Protein AF-A0A8T6PFC7-F1 (afdb_monomer_lite)

Structure (mmCIF, N/CA/C/O backbone):
data_AF-A0A8T6PFC7-F1
#
_entry.id   AF-A0A8T6PFC7-F1
#
loop_
_atom_site.group_PDB
_atom_site.id
_atom_site.type_symbol
_atom_site.label_atom_id
_atom_site.label_alt_id
_atom_site.label_comp_id
_atom_site.label_asym_id
_atom_site.label_entity_id
_atom_site.label_seq_id
_atom_site.pdbx_PDB_ins_code
_atom_site.Cartn_x
_atom_site.Cartn_y
_atom_site.Cartn_z
_atom_site.occupancy
_atom_site.B_iso_or_equiv
_atom_site.auth_seq_id
_atom_site.auth_comp_id
_atom_site.auth_asym_id
_atom_site.auth_atom_id
_atom_site.pdbx_PDB_model_num
ATOM 1 N N . MET A 1 1 ? -12.632 -2.678 20.455 1.00 68.38 1 MET A N 1
ATOM 2 C CA . MET A 1 1 ? -12.367 -3.583 19.333 1.00 68.38 1 MET A CA 1
ATOM 3 C C . MET A 1 1 ? -13.685 -4.188 18.900 1.00 68.38 1 MET A C 1
ATOM 5 O O . MET A 1 1 ? -14.190 -5.103 19.544 1.00 68.38 1 MET A O 1
ATOM 9 N N . THR A 1 2 ? -14.290 -3.570 17.892 1.00 84.56 2 THR A N 1
ATOM 10 C CA . THR A 1 2 ? -15.477 -4.031 17.179 1.00 84.56 2 THR A CA 1
ATOM 11 C C . THR A 1 2 ? -15.118 -5.161 16.224 1.00 84.56 2 THR A C 1
ATOM 13 O O . THR A 1 2 ? -13.980 -5.287 15.770 1.00 84.56 2 THR A O 1
ATOM 16 N N . GLU A 1 3 ? -16.113 -5.975 15.878 1.00 87.12 3 GLU A N 1
ATOM 17 C CA . GLU A 1 3 ? -15.924 -7.072 14.927 1.00 87.12 3 GLU A CA 1
ATOM 18 C C . GLU A 1 3 ? -15.523 -6.554 13.531 1.00 87.12 3 GLU A C 1
ATOM 20 O O . GLU A 1 3 ? -14.704 -7.167 12.844 1.00 87.12 3 GLU A O 1
ATOM 25 N N . THR A 1 4 ? -16.041 -5.383 13.144 1.00 88.06 4 THR A N 1
ATOM 26 C CA . THR A 1 4 ? -15.661 -4.657 11.924 1.00 88.06 4 THR A CA 1
ATOM 27 C C . THR A 1 4 ? -14.180 -4.311 11.930 1.00 88.06 4 THR A C 1
ATOM 29 O O . THR A 1 4 ? -13.487 -4.632 10.965 1.00 88.06 4 THR A O 1
ATOM 32 N N . PHE A 1 5 ? -13.675 -3.727 13.025 1.00 87.88 5 PHE A N 1
ATOM 33 C CA . PHE A 1 5 ? -12.263 -3.376 13.177 1.00 87.88 5 PHE A CA 1
ATOM 34 C C . PHE A 1 5 ? -11.347 -4.599 13.044 1.00 87.88 5 PHE A C 1
ATOM 36 O O . PHE A 1 5 ? -10.387 -4.571 12.271 1.00 87.88 5 PHE A O 1
ATOM 43 N N . ASP A 1 6 ? -11.668 -5.696 13.735 1.00 88.25 6 ASP A N 1
ATOM 44 C CA . ASP A 1 6 ? -10.891 -6.936 13.647 1.00 88.25 6 ASP A CA 1
ATOM 45 C C . ASP A 1 6 ? -10.863 -7.495 12.214 1.00 88.25 6 ASP A C 1
ATOM 47 O O . ASP A 1 6 ? -9.805 -7.906 11.726 1.00 88.25 6 ASP A O 1
ATOM 51 N N . LYS A 1 7 ? -11.994 -7.454 11.496 1.00 87.00 7 LYS A N 1
ATOM 52 C CA . LYS A 1 7 ? -12.077 -7.898 10.095 1.00 87.00 7 LYS A CA 1
ATOM 53 C C . LYS A 1 7 ? -11.240 -7.025 9.162 1.00 87.00 7 LYS A C 1
ATOM 55 O O . LYS A 1 7 ? -10.424 -7.567 8.411 1.00 87.00 7 LYS A O 1
ATOM 60 N N . VAL A 1 8 ? -11.387 -5.698 9.217 1.00 87.19 8 VAL A N 1
ATOM 61 C CA . VAL A 1 8 ? -10.632 -4.796 8.327 1.00 87.19 8 VAL A CA 1
ATOM 62 C C . VAL A 1 8 ? -9.133 -4.834 8.623 1.00 87.19 8 VAL A C 1
ATOM 64 O O . VAL A 1 8 ? -8.329 -4.852 7.694 1.00 87.19 8 VAL A O 1
ATOM 67 N N . MET A 1 9 ? -8.730 -4.945 9.892 1.00 85.06 9 MET A N 1
ATOM 68 C CA . MET A 1 9 ? -7.320 -5.060 10.278 1.00 85.06 9 MET A CA 1
ATOM 69 C C . MET A 1 9 ? -6.710 -6.401 9.883 1.00 85.06 9 MET A C 1
ATOM 71 O O . MET A 1 9 ? -5.534 -6.458 9.512 1.00 85.06 9 MET A O 1
ATOM 75 N N . LYS A 1 10 ? -7.486 -7.486 9.938 1.00 86.75 10 LYS A N 1
ATOM 76 C CA . LYS A 1 10 ? -7.048 -8.794 9.449 1.00 86.75 10 LYS A CA 1
ATOM 77 C C . LYS A 1 10 ? -6.811 -8.759 7.938 1.00 86.75 10 LYS A C 1
ATOM 79 O O . LYS A 1 10 ? -5.742 -9.169 7.493 1.00 86.75 10 LYS A O 1
ATOM 84 N N . ILE A 1 11 ? -7.731 -8.170 7.174 1.00 83.56 11 ILE A N 1
ATOM 85 C CA . ILE A 1 11 ? -7.580 -8.001 5.722 1.00 83.56 11 ILE A CA 1
ATOM 86 C C . ILE A 1 11 ? -6.382 -7.103 5.399 1.00 83.56 11 ILE A C 1
ATOM 88 O O . ILE A 1 11 ? -5.556 -7.472 4.571 1.00 83.56 11 ILE A O 1
ATOM 92 N N . LEU A 1 12 ? -6.212 -5.984 6.106 1.00 82.00 12 LEU A N 1
ATOM 93 C CA . LEU A 1 12 ? -5.053 -5.100 5.949 1.00 82.00 12 LEU A CA 1
ATOM 94 C C . LEU A 1 12 ? -3.721 -5.814 6.274 1.00 82.00 12 LEU A C 1
ATOM 96 O O . LEU A 1 12 ? -2.669 -5.539 5.683 1.00 82.00 12 LEU A O 1
ATOM 100 N N . LYS A 1 13 ? -3.729 -6.762 7.220 1.00 78.88 13 LYS A N 1
ATOM 101 C CA . LYS A 1 13 ? -2.563 -7.605 7.516 1.00 78.88 13 LYS A CA 1
ATOM 102 C C . LYS A 1 13 ? -2.291 -8.618 6.406 1.00 78.88 13 LYS A C 1
ATOM 104 O O . LYS A 1 13 ? -1.130 -8.718 6.016 1.00 78.88 13 LYS A O 1
ATOM 109 N N . GLU A 1 14 ? -3.318 -9.304 5.905 1.00 76.44 14 GLU A N 1
ATOM 110 C CA . GLU A 1 14 ? -3.203 -10.376 4.903 1.00 76.44 14 GLU A CA 1
ATOM 111 C C . GLU A 1 14 ? -2.952 -9.856 3.483 1.00 76.44 14 GLU A C 1
ATOM 113 O O . GLU A 1 14 ? -2.013 -10.298 2.828 1.00 76.44 14 GLU A O 1
ATOM 118 N N . LYS A 1 15 ? -3.760 -8.905 3.008 1.00 71.50 15 LYS A N 1
ATOM 119 C CA . LYS A 1 15 ? -3.705 -8.395 1.631 1.00 71.50 15 LYS A CA 1
ATOM 120 C C . LYS A 1 15 ? -2.766 -7.204 1.450 1.00 71.50 15 LYS A C 1
ATOM 122 O O . LYS A 1 15 ? -2.556 -6.788 0.320 1.00 71.50 15 LYS A O 1
ATOM 127 N N . LYS A 1 16 ? -2.242 -6.631 2.543 1.00 67.94 16 LYS A N 1
ATOM 128 C CA . LYS A 1 16 ? -1.535 -5.329 2.603 1.00 67.94 16 LYS A CA 1
ATOM 129 C C . LYS A 1 16 ? -2.336 -4.116 2.105 1.00 67.94 16 LYS A C 1
ATOM 131 O O . LYS A 1 16 ? -2.000 -3.001 2.483 1.00 67.94 16 LYS A O 1
ATOM 136 N N . GLU A 1 17 ? -3.414 -4.329 1.368 1.00 70.69 17 GLU A N 1
ATOM 137 C CA . GLU A 1 17 ? -4.292 -3.309 0.826 1.00 70.69 17 GLU A CA 1
ATOM 138 C C . GLU A 1 17 ? -5.748 -3.687 1.108 1.00 70.69 17 GLU A C 1
ATOM 140 O O . GLU A 1 17 ? -6.128 -4.860 1.085 1.00 70.69 17 GLU A O 1
ATOM 145 N N . ILE A 1 18 ? -6.560 -2.683 1.414 1.00 78.56 18 ILE A N 1
ATOM 146 C CA . ILE A 1 18 ? -8.004 -2.819 1.562 1.00 78.56 18 ILE A CA 1
ATOM 147 C C . ILE A 1 18 ? -8.653 -1.615 0.890 1.00 78.56 18 ILE A C 1
ATOM 149 O O . ILE A 1 18 ? -8.252 -0.465 1.106 1.00 78.56 18 ILE A O 1
ATOM 153 N N . SER A 1 19 ? -9.630 -1.898 0.038 1.00 79.25 19 SER A N 1
ATOM 154 C CA . SER A 1 19 ? -10.379 -0.876 -0.687 1.00 79.25 19 SER A CA 1
ATOM 155 C C . SER A 1 19 ? -11.468 -0.265 0.194 1.00 79.25 19 SER A C 1
ATOM 157 O O . SER A 1 19 ? -12.011 -0.924 1.083 1.00 79.25 19 SER A O 1
ATOM 159 N N . ASP A 1 20 ? -11.835 0.989 -0.072 1.00 77.69 20 ASP A N 1
ATOM 160 C CA . ASP A 1 20 ? -12.936 1.650 0.640 1.00 77.69 20 ASP A CA 1
ATOM 161 C C . ASP A 1 20 ? -14.279 0.926 0.433 1.00 77.69 20 ASP A C 1
ATOM 163 O O . ASP A 1 20 ? -15.129 0.939 1.321 1.00 77.69 20 ASP A O 1
ATOM 167 N N . GLU A 1 21 ? -14.453 0.224 -0.693 1.00 78.62 21 GLU A N 1
ATOM 168 C CA . GLU A 1 21 ? -15.612 -0.642 -0.940 1.00 78.62 21 GLU A CA 1
ATOM 169 C C . GLU A 1 21 ? -15.641 -1.876 -0.027 1.00 78.62 21 GLU A C 1
ATOM 171 O O . GLU A 1 21 ? -16.702 -2.2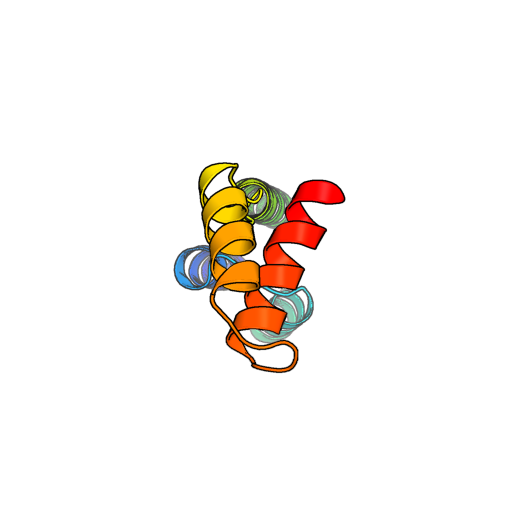21 0.495 1.00 78.62 21 GLU A O 1
ATOM 176 N N . GLU A 1 22 ? -14.497 -2.536 0.200 1.00 82.19 22 GLU A N 1
ATOM 177 C CA . GLU A 1 22 ? -14.406 -3.650 1.154 1.00 82.19 22 GLU A CA 1
ATOM 178 C C . GLU A 1 22 ? -14.661 -3.169 2.581 1.00 82.19 22 GLU A C 1
ATOM 180 O O . GLU A 1 22 ? -15.442 -3.796 3.294 1.00 82.19 22 GLU A O 1
ATOM 185 N N . VAL A 1 23 ? -14.068 -2.038 2.983 1.00 82.75 23 VAL A N 1
ATOM 186 C CA . VAL A 1 23 ? -14.325 -1.436 4.300 1.00 82.75 23 VAL A CA 1
ATOM 187 C C . VAL A 1 23 ? -15.814 -1.172 4.465 1.00 82.75 23 VAL A C 1
ATOM 189 O O . VAL A 1 23 ? -16.399 -1.611 5.448 1.00 82.75 23 VAL A O 1
ATOM 192 N N . LYS A 1 24 ? -16.451 -0.530 3.479 1.00 83.31 24 LYS A N 1
ATOM 193 C CA . LYS A 1 24 ? -17.878 -0.215 3.533 1.00 83.31 24 LYS A CA 1
ATOM 194 C C . LYS A 1 24 ? -18.744 -1.470 3.652 1.00 83.31 24 LYS A C 1
ATOM 196 O O . LYS A 1 24 ? -19.615 -1.498 4.514 1.00 83.31 24 LYS A O 1
ATOM 201 N N . LYS A 1 25 ? -18.465 -2.522 2.874 1.00 85.31 25 LYS A N 1
ATOM 202 C CA . LYS A 1 25 ? -19.165 -3.814 2.997 1.00 85.31 25 LYS A CA 1
ATOM 203 C C . LYS A 1 25 ? -19.052 -4.407 4.397 1.00 85.31 25 LYS A C 1
ATOM 205 O O . LYS A 1 25 ? -20.047 -4.856 4.953 1.00 85.31 25 LYS A O 1
ATOM 210 N N . ILE A 1 26 ? -17.850 -4.397 4.968 1.00 85.19 26 ILE A N 1
ATOM 211 C CA . ILE A 1 26 ? -17.606 -4.964 6.298 1.00 85.19 26 ILE A CA 1
ATOM 212 C C . ILE A 1 26 ? -18.312 -4.124 7.364 1.00 85.19 26 ILE A C 1
ATOM 214 O O . ILE A 1 26 ? -18.902 -4.689 8.278 1.00 85.19 26 ILE A O 1
ATOM 218 N N . THR A 1 27 ? -18.317 -2.798 7.228 1.00 85.69 27 THR A N 1
ATOM 219 C CA . THR A 1 27 ? -19.058 -1.897 8.118 1.00 85.69 27 THR A CA 1
ATOM 220 C C . THR A 1 27 ? -20.573 -2.101 8.007 1.00 85.69 27 THR A C 1
ATOM 222 O O . THR A 1 27 ? -21.264 -2.091 9.021 1.00 85.69 27 THR A O 1
ATOM 225 N N . GLU A 1 28 ? -21.100 -2.346 6.804 1.00 85.12 28 GLU A N 1
ATOM 226 C CA . GLU A 1 28 ? -22.520 -2.665 6.590 1.00 85.12 28 GLU A CA 1
ATOM 227 C C . GLU A 1 28 ? -22.911 -4.047 7.155 1.00 85.12 28 GLU A C 1
ATOM 22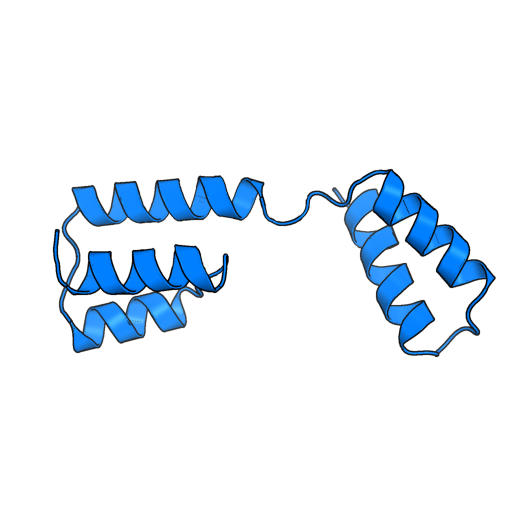9 O O . GLU A 1 28 ? -24.020 -4.199 7.663 1.00 85.12 28 GLU A O 1
ATOM 234 N N . GLU A 1 29 ? -22.017 -5.044 7.114 1.00 84.19 29 GLU A N 1
ATOM 235 C CA . GLU A 1 29 ? -22.272 -6.393 7.653 1.00 84.19 29 GLU A CA 1
ATOM 236 C C . GLU A 1 29 ? -22.049 -6.516 9.169 1.00 84.19 29 GLU A C 1
ATOM 238 O O . GLU A 1 29 ? -22.794 -7.224 9.847 1.00 84.19 29 GLU A O 1
ATOM 243 N N . SER A 1 30 ? -21.012 -5.873 9.708 1.00 82.38 30 SER A N 1
ATOM 244 C CA . SER A 1 30 ? -20.554 -6.052 11.095 1.00 82.38 30 SER A CA 1
ATOM 245 C C . SER A 1 30 ? -20.815 -4.857 12.011 1.00 82.38 30 SER A C 1
ATOM 247 O O . SER A 1 30 ? -20.632 -4.978 13.223 1.00 82.38 30 SER A O 1
ATOM 249 N N . GLY A 1 31 ? -21.294 -3.741 11.461 1.00 82.06 31 GLY A N 1
ATOM 250 C CA . GLY A 1 31 ? -21.630 -2.527 12.199 1.00 82.06 31 GLY A CA 1
ATOM 251 C C . GLY A 1 31 ? -20.557 -1.440 12.119 1.00 82.06 31 GLY A C 1
ATOM 252 O O . GLY A 1 31 ? -19.435 -1.657 11.655 1.00 82.06 31 GLY A O 1
ATOM 253 N N . GLU A 1 32 ? -20.913 -0.241 12.577 1.00 83.25 32 GLU A N 1
ATOM 254 C CA . GLU A 1 32 ? -20.014 0.913 12.560 1.00 83.25 32 GLU A CA 1
ATOM 255 C C . GLU A 1 32 ? -18.834 0.745 13.526 1.00 83.25 32 GLU A C 1
ATOM 257 O O . GLU A 1 32 ? -18.967 0.229 14.638 1.00 83.25 32 GLU A O 1
ATOM 262 N N . MET A 1 33 ? -17.664 1.203 13.082 1.00 83.44 33 MET A N 1
ATOM 263 C CA . MET A 1 33 ? -16.455 1.262 13.898 1.00 83.44 33 MET A CA 1
ATOM 264 C C . MET A 1 33 ? -16.520 2.486 14.811 1.00 83.44 33 MET A C 1
ATOM 266 O O . MET A 1 33 ? -17.100 3.515 14.451 1.00 83.44 33 MET A O 1
ATOM 270 N N . THR A 1 34 ? -15.886 2.422 15.979 1.00 85.81 34 THR A N 1
ATOM 271 C CA . THR A 1 34 ? -15.757 3.618 16.817 1.00 85.81 34 THR A CA 1
ATOM 272 C C . THR A 1 34 ? -14.792 4.623 16.187 1.00 85.81 34 THR A C 1
ATOM 274 O O . THR A 1 34 ? -13.991 4.304 15.306 1.00 85.81 34 THR A O 1
ATOM 277 N N . GLN A 1 35 ? -14.847 5.871 16.649 1.00 82.88 35 GLN A N 1
ATOM 278 C CA . GLN A 1 35 ? -13.976 6.928 16.137 1.00 82.88 35 GLN A CA 1
ATOM 279 C C . GLN A 1 35 ? -12.486 6.602 16.351 1.00 82.88 35 GLN A C 1
ATOM 281 O O . GLN A 1 35 ? -11.667 6.837 15.465 1.00 82.88 35 GLN A O 1
ATOM 286 N N . GLU A 1 36 ? -12.148 6.005 17.496 1.00 84.25 36 GLU A N 1
ATOM 287 C CA . GLU A 1 36 ? -10.794 5.533 17.814 1.00 84.25 36 GLU A CA 1
ATOM 288 C C . GLU A 1 36 ? -10.343 4.424 16.852 1.00 84.25 36 GLU A C 1
ATOM 290 O O . GLU A 1 36 ? -9.232 4.467 16.328 1.00 84.25 36 GLU A O 1
ATOM 295 N N . GLU A 1 37 ? -11.231 3.480 16.539 1.00 84.81 37 GLU A N 1
ATOM 296 C CA . GLU A 1 37 ? -10.972 2.378 15.607 1.00 84.81 37 GLU A CA 1
ATOM 297 C C . GLU A 1 37 ? -10.807 2.863 14.163 1.00 84.81 37 GLU A C 1
ATOM 299 O O . GLU A 1 37 ? -9.951 2.359 13.437 1.00 84.81 37 GLU A O 1
ATOM 304 N N . HIS A 1 38 ? -11.574 3.875 13.750 1.00 82.94 38 HIS A N 1
ATOM 305 C CA . HIS A 1 38 ? -11.399 4.536 12.457 1.00 82.94 38 HIS A CA 1
ATOM 306 C C . HIS A 1 38 ? -10.016 5.183 12.331 1.00 82.94 38 HIS A C 1
ATOM 308 O O . HIS A 1 38 ? -9.368 5.052 11.291 1.00 82.94 38 HIS A O 1
ATOM 314 N N . ILE A 1 39 ? -9.552 5.862 13.385 1.00 82.12 39 ILE A N 1
ATOM 315 C CA . ILE A 1 39 ? -8.225 6.488 13.414 1.00 82.12 39 ILE A CA 1
ATOM 316 C C . ILE A 1 39 ? -7.137 5.415 13.366 1.00 82.12 39 ILE A C 1
ATOM 318 O O . ILE A 1 39 ? -6.205 5.528 12.570 1.00 82.12 39 ILE A O 1
ATOM 322 N N . GLU A 1 40 ? -7.259 4.359 14.170 1.00 85.12 40 GLU A N 1
ATOM 323 C CA . GLU A 1 40 ? -6.266 3.285 14.228 1.00 85.12 40 GLU A CA 1
ATOM 324 C C . GLU A 1 40 ? -6.187 2.512 12.902 1.00 85.12 40 GLU A C 1
ATOM 326 O O . GLU A 1 40 ? -5.093 2.267 12.390 1.00 85.12 40 GLU A O 1
ATOM 331 N N . PHE A 1 41 ? -7.333 2.225 12.281 1.00 83.00 41 PHE A N 1
ATOM 332 C CA . PHE A 1 41 ? -7.403 1.625 10.953 1.00 83.00 41 PHE A CA 1
ATOM 333 C C . PHE A 1 41 ? -6.805 2.538 9.879 1.00 83.00 41 PHE A C 1
ATOM 335 O O . PHE A 1 41 ? -6.013 2.082 9.056 1.00 83.00 41 PHE A O 1
ATOM 342 N N . SER A 1 42 ? -7.123 3.836 9.902 1.00 79.81 42 SER A N 1
ATOM 343 C CA . SER A 1 42 ? -6.574 4.796 8.943 1.00 79.81 42 SER A CA 1
ATOM 344 C C . SER A 1 42 ? -5.060 4.957 9.105 1.00 79.81 42 SER A C 1
ATOM 346 O O . SER A 1 42 ? -4.353 5.022 8.104 1.00 79.81 42 SER A O 1
ATOM 348 N N . LEU A 1 43 ? -4.541 4.960 10.337 1.00 80.69 43 LEU A N 1
ATOM 349 C CA . LEU A 1 43 ? -3.103 4.969 10.625 1.00 80.69 43 LEU A CA 1
ATOM 350 C C . LEU A 1 43 ? -2.420 3.681 10.168 1.00 80.69 43 LEU A C 1
ATOM 352 O O . LEU A 1 43 ? -1.331 3.733 9.598 1.00 80.69 43 LEU A O 1
ATOM 356 N N . ALA A 1 44 ? -3.045 2.528 10.403 1.00 79.75 44 ALA A N 1
ATOM 357 C CA . ALA A 1 44 ? -2.536 1.246 9.938 1.00 79.75 44 ALA A CA 1
ATOM 358 C C . ALA A 1 44 ? -2.508 1.194 8.404 1.00 79.75 44 ALA A C 1
ATOM 360 O O . ALA A 1 44 ? -1.505 0.767 7.830 1.00 79.75 44 ALA A O 1
ATOM 361 N N . ARG A 1 45 ? -3.564 1.691 7.745 1.00 76.94 45 ARG A N 1
ATOM 362 C CA . ARG A 1 45 ? -3.657 1.823 6.286 1.00 76.94 45 ARG A CA 1
ATOM 363 C C . ARG A 1 45 ? -2.619 2.798 5.747 1.00 76.94 45 ARG A C 1
ATOM 365 O O . ARG A 1 45 ? -1.996 2.483 4.748 1.00 76.94 45 ARG A O 1
ATOM 372 N N . MET A 1 46 ? -2.359 3.917 6.424 1.00 69.75 46 MET A N 1
ATOM 373 C CA . MET A 1 46 ? -1.297 4.859 6.046 1.00 69.75 46 MET A CA 1
ATOM 374 C C . MET A 1 46 ? 0.101 4.268 6.229 1.00 69.75 46 MET A C 1
ATOM 376 O O . MET A 1 46 ? 0.933 4.416 5.349 1.00 69.75 46 MET A O 1
ATOM 380 N N . LYS A 1 47 ? 0.375 3.564 7.334 1.00 67.50 47 LYS A N 1
ATOM 381 C CA . LYS A 1 47 ? 1.669 2.890 7.544 1.00 67.50 47 LYS A CA 1
ATOM 382 C C . LYS A 1 47 ? 1.923 1.791 6.518 1.00 67.50 47 LYS A C 1
ATOM 384 O O . LYS A 1 47 ? 3.055 1.620 6.095 1.00 67.50 47 LYS A O 1
ATOM 389 N N . LYS A 1 48 ? 0.881 1.050 6.139 1.00 64.62 48 LYS A N 1
ATOM 390 C CA . LYS A 1 48 ? 0.937 0.028 5.084 1.00 64.62 48 LYS A CA 1
ATOM 391 C C . LYS A 1 48 ? 0.929 0.630 3.677 1.00 64.62 48 LYS A C 1
ATOM 393 O O . LYS A 1 48 ? 1.500 0.037 2.784 1.00 64.62 48 LYS A O 1
ATOM 398 N N . GLY A 1 49 ? 0.317 1.796 3.491 1.00 53.53 49 GLY A N 1
ATOM 399 C CA . GLY A 1 49 ? 0.308 2.552 2.239 1.00 53.53 49 GLY A CA 1
ATOM 400 C C . GLY A 1 49 ? 1.585 3.365 2.013 1.00 53.53 49 GLY A C 1
ATOM 401 O O . GLY A 1 49 ? 1.945 3.615 0.881 1.00 53.53 49 GLY A O 1
ATOM 402 N N . ALA A 1 50 ? 2.328 3.711 3.063 1.00 50.56 50 ALA A N 1
ATOM 403 C CA . ALA A 1 50 ? 3.727 4.128 2.948 1.00 50.56 50 ALA A CA 1
ATOM 404 C C . ALA A 1 50 ? 4.654 2.939 2.608 1.00 50.56 50 ALA A C 1
ATOM 406 O O . ALA A 1 50 ? 5.779 3.137 2.175 1.00 50.56 50 ALA A O 1
ATOM 407 N N . ASP A 1 51 ? 4.160 1.708 2.789 1.00 46.69 51 ASP A N 1
ATOM 408 C CA . ASP A 1 51 ? 4.718 0.456 2.252 1.00 46.69 51 ASP A CA 1
ATOM 409 C C . ASP A 1 51 ? 4.113 0.132 0.864 1.00 46.69 51 ASP A C 1
ATOM 411 O O . ASP A 1 51 ? 4.382 -0.945 0.327 1.00 46.69 51 ASP A O 1
ATOM 415 N N . ALA A 1 52 ? 3.267 1.009 0.287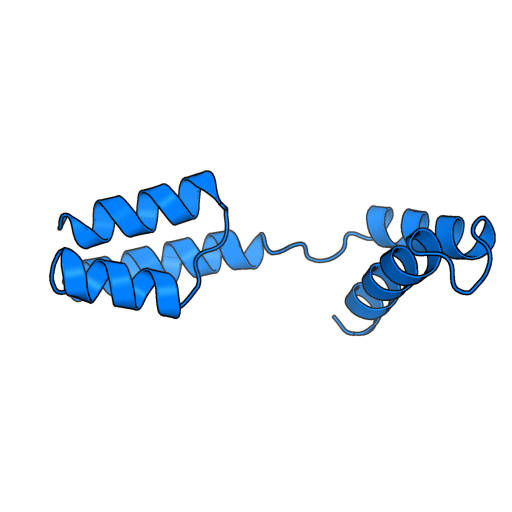 1.00 47.38 52 ALA A N 1
ATOM 416 C CA . ALA A 1 52 ? 2.843 0.894 -1.107 1.00 47.38 52 ALA A CA 1
ATOM 417 C C . ALA A 1 52 ? 4.042 1.281 -1.966 1.00 47.38 52 ALA A C 1
ATOM 419 O O . ALA A 1 52 ? 4.216 2.451 -2.283 1.00 47.38 52 ALA A O 1
ATOM 420 N N . GLU A 1 53 ? 4.887 0.274 -2.206 1.00 54.84 53 GLU A N 1
ATOM 421 C CA . GLU A 1 53 ? 6.029 0.228 -3.121 1.00 54.84 53 GLU A CA 1
ATOM 422 C C . GLU A 1 53 ? 6.390 1.592 -3.704 1.00 54.84 53 GLU A C 1
ATOM 424 O O . GLU A 1 53 ? 6.086 1.903 -4.856 1.00 54.84 53 GLU A O 1
ATOM 429 N N . GLU A 1 54 ? 7.074 2.408 -2.900 1.00 62.00 54 GLU A N 1
ATOM 430 C CA . GLU A 1 54 ? 7.966 3.406 -3.465 1.00 62.00 54 GLU A CA 1
ATOM 431 C C . GLU A 1 54 ? 8.914 2.594 -4.348 1.00 62.00 54 GLU A C 1
ATOM 433 O O . GLU A 1 54 ? 9.652 1.743 -3.836 1.00 62.00 54 GLU A O 1
ATOM 438 N N . VAL A 1 55 ? 8.776 2.729 -5.673 1.00 72.06 55 VAL A N 1
ATOM 439 C CA . VAL A 1 55 ? 9.568 1.935 -6.611 1.00 72.06 55 VAL A CA 1
ATOM 440 C C . VAL A 1 55 ? 11.018 2.159 -6.224 1.00 72.06 55 VAL A C 1
ATOM 442 O O . VAL A 1 55 ? 11.518 3.280 -6.201 1.00 72.06 55 VAL A O 1
ATOM 445 N N . THR A 1 56 ? 11.692 1.095 -5.819 1.00 80.50 56 THR A N 1
ATOM 446 C CA . THR A 1 56 ? 13.080 1.228 -5.396 1.00 80.50 56 THR A CA 1
ATOM 447 C C . THR A 1 56 ? 13.950 1.454 -6.627 1.00 80.50 56 THR A C 1
ATOM 449 O O . THR A 1 56 ? 13.642 0.981 -7.722 1.00 80.50 56 THR A O 1
ATOM 452 N N . MET A 1 57 ? 15.083 2.138 -6.457 1.00 78.12 57 MET A N 1
ATOM 453 C CA . MET A 1 57 ? 16.051 2.320 -7.547 1.00 78.12 57 MET A CA 1
ATOM 454 C C . MET A 1 57 ? 16.475 0.973 -8.168 1.00 78.12 57 MET A C 1
ATOM 456 O O . MET A 1 57 ? 16.709 0.892 -9.370 1.00 78.12 57 MET A O 1
ATOM 460 N N . GLU A 1 58 ? 16.541 -0.102 -7.375 1.00 83.88 58 GLU A N 1
ATOM 461 C CA . GLU A 1 58 ? 16.821 -1.456 -7.872 1.00 83.88 58 GLU A CA 1
ATOM 462 C C . GLU A 1 58 ? 15.710 -1.972 -8.801 1.00 83.88 58 GLU A C 1
ATOM 464 O O . GLU A 1 58 ? 16.008 -2.422 -9.908 1.00 83.88 58 GLU A O 1
ATOM 469 N N . GLN A 1 59 ? 14.437 -1.827 -8.413 1.00 80.06 59 GLN A N 1
ATOM 470 C CA . GLN A 1 59 ? 13.289 -2.186 -9.260 1.00 80.06 59 GLN A CA 1
ATOM 471 C C . GLN A 1 59 ? 13.232 -1.343 -10.540 1.00 80.06 59 GLN A C 1
ATOM 473 O O . GLN A 1 59 ? 12.907 -1.869 -11.605 1.00 80.06 59 GLN A O 1
ATOM 478 N N . TYR A 1 60 ? 13.590 -0.060 -10.457 1.00 86.88 60 TYR A N 1
ATOM 479 C CA . TYR A 1 60 ? 13.727 0.811 -11.622 1.00 86.88 60 TYR A CA 1
ATOM 480 C C . TYR A 1 60 ? 14.813 0.304 -12.582 1.00 86.88 60 TYR A C 1
ATOM 482 O O . TYR A 1 60 ? 14.550 0.126 -13.769 1.00 86.88 60 TYR A O 1
ATOM 490 N N . LEU A 1 61 ? 16.019 0.010 -12.085 1.00 87.12 61 LEU A N 1
ATOM 491 C CA . LEU A 1 61 ? 17.127 -0.477 -12.915 1.00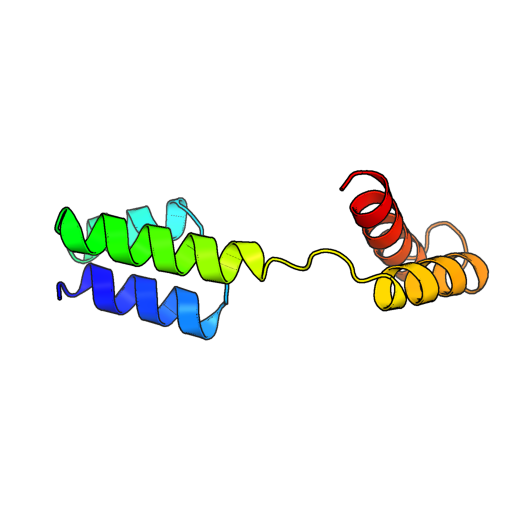 87.12 61 LEU A CA 1
ATOM 492 C C . LEU A 1 61 ? 16.817 -1.835 -13.560 1.00 87.12 61 LEU A C 1
ATOM 494 O O . LEU A 1 61 ? 17.130 -2.042 -14.735 1.00 87.12 61 LEU A O 1
ATOM 498 N N . GLU A 1 62 ? 16.174 -2.747 -12.826 1.00 87.75 62 GLU A N 1
ATOM 499 C CA . GLU A 1 62 ? 15.695 -4.010 -13.392 1.00 87.75 62 GLU A CA 1
ATOM 500 C C . GLU A 1 62 ? 14.633 -3.787 -14.471 1.00 87.75 62 GLU A C 1
ATOM 502 O O . GLU A 1 62 ? 14.672 -4.447 -15.509 1.00 87.75 62 GLU A O 1
ATOM 507 N N . ALA A 1 63 ? 13.709 -2.846 -14.268 1.00 87.62 63 ALA A N 1
ATOM 508 C CA . ALA A 1 63 ? 12.686 -2.514 -15.250 1.00 87.62 63 ALA A CA 1
ATOM 509 C C . ALA A 1 63 ? 13.280 -1.886 -16.521 1.00 87.62 63 ALA A C 1
ATOM 511 O O . ALA A 1 63 ? 12.922 -2.306 -17.620 1.00 87.62 63 ALA A O 1
ATOM 512 N N . VAL A 1 64 ? 14.243 -0.966 -16.399 1.00 87.94 64 VAL A N 1
ATOM 513 C CA . VAL A 1 64 ? 14.965 -0.392 -17.549 1.00 87.94 64 VAL A CA 1
ATOM 514 C C . VAL A 1 64 ? 15.665 -1.494 -18.341 1.00 87.94 64 VAL A C 1
ATOM 516 O O . VAL A 1 64 ? 15.449 -1.619 -19.545 1.00 87.94 64 VAL A O 1
ATOM 519 N N . LYS A 1 65 ? 16.419 -2.365 -17.662 1.00 91.62 65 LYS A N 1
ATOM 520 C CA . LYS A 1 65 ? 17.085 -3.500 -18.309 1.00 91.62 65 LYS A CA 1
ATOM 521 C C . LYS A 1 65 ? 16.079 -4.418 -19.013 1.00 91.62 65 LYS A C 1
ATOM 523 O O . LYS A 1 65 ? 16.295 -4.850 -20.141 1.00 91.62 65 LYS A O 1
ATOM 528 N N . LYS A 1 66 ? 14.937 -4.682 -18.376 1.00 88.38 66 LYS A N 1
ATOM 529 C CA . LYS A 1 66 ? 13.893 -5.545 -18.932 1.00 88.38 66 LYS A CA 1
ATOM 530 C C . LYS A 1 66 ? 13.168 -4.911 -20.115 1.00 88.38 66 LYS A C 1
ATOM 532 O O . LYS A 1 66 ? 12.751 -5.650 -21.003 1.00 88.38 66 LYS A O 1
ATOM 537 N N . MET A 1 67 ? 13.044 -3.585 -20.169 1.00 86.75 67 MET A N 1
ATOM 538 C CA . MET A 1 67 ? 12.561 -2.874 -21.356 1.00 86.75 67 MET A CA 1
ATOM 539 C C . MET A 1 67 ? 13.523 -3.010 -22.538 1.00 86.75 67 MET A C 1
ATOM 541 O O . MET A 1 67 ? 13.050 -3.113 -23.666 1.00 86.75 67 MET A O 1
ATOM 545 N N . GLU A 1 68 ? 14.835 -3.050 -22.290 1.00 88.06 68 GLU A N 1
ATOM 546 C CA . GLU A 1 68 ? 15.849 -3.275 -23.330 1.00 88.06 68 GLU A CA 1
ATOM 547 C C . GLU A 1 68 ? 15.894 -4.739 -23.805 1.00 88.06 68 GLU A C 1
ATOM 549 O O . GLU A 1 68 ? 16.114 -5.003 -24.986 1.00 88.06 68 GLU A O 1
ATOM 554 N N . GLU A 1 69 ? 15.669 -5.701 -22.903 1.00 87.88 69 GLU A N 1
ATOM 555 C CA . GLU A 1 69 ? 15.691 -7.139 -23.215 1.00 87.88 69 GLU A CA 1
ATOM 556 C C . GLU A 1 69 ? 14.364 -7.659 -23.804 1.00 87.88 69 GLU A C 1
ATOM 558 O O . GLU A 1 69 ? 14.351 -8.672 -24.508 1.00 87.88 69 GLU A O 1
ATOM 563 N N . SER A 1 70 ? 13.242 -6.986 -23.529 1.00 84.31 70 SER A N 1
ATOM 564 C CA . SER A 1 70 ? 11.902 -7.406 -23.962 1.00 84.31 70 SER A CA 1
ATOM 565 C C . SER A 1 70 ? 11.449 -6.648 -25.207 1.00 84.31 70 SER A C 1
ATOM 567 O O . SER A 1 70 ? 11.548 -5.426 -25.269 1.00 84.31 70 SER A O 1
ATOM 569 N N . ALA A 1 71 ? 10.861 -7.359 -26.174 1.00 83.88 71 ALA A N 1
ATOM 570 C CA . ALA A 1 71 ? 10.278 -6.736 -27.361 1.00 83.88 71 ALA A CA 1
ATOM 571 C C . ALA A 1 71 ? 9.137 -5.764 -26.999 1.00 83.88 71 ALA A C 1
ATOM 573 O O . ALA A 1 71 ? 8.266 -6.080 -26.187 1.00 83.88 71 ALA A O 1
ATOM 574 N N . GLU A 1 72 ? 9.109 -4.596 -27.645 1.00 76.25 72 GLU A N 1
ATOM 575 C CA . GLU A 1 72 ? 8.017 -3.633 -27.490 1.00 76.25 72 GLU A CA 1
ATOM 576 C C . GLU A 1 72 ? 6.660 -4.287 -27.801 1.00 76.25 72 GLU A C 1
ATOM 578 O O . GLU A 1 72 ? 6.474 -4.941 -28.828 1.00 76.25 72 GLU A O 1
ATOM 583 N N . GLY A 1 73 ? 5.702 -4.115 -26.887 1.00 75.75 73 GLY A N 1
ATOM 584 C CA . GLY A 1 73 ? 4.363 -4.701 -26.987 1.00 75.75 73 GLY A CA 1
ATOM 585 C C . GLY A 1 73 ? 4.184 -6.047 -26.278 1.00 75.75 73 GLY A C 1
ATOM 586 O O . GLY A 1 73 ? 3.056 -6.542 -26.227 1.00 75.75 73 GLY A O 1
ATOM 587 N N . THR A 1 74 ? 5.234 -6.631 -25.686 1.00 79.56 74 THR A N 1
ATOM 588 C CA . THR A 1 74 ? 5.071 -7.784 -24.787 1.00 79.56 74 THR A CA 1
ATOM 589 C C . THR A 1 74 ? 4.534 -7.354 -23.415 1.00 79.56 74 THR A C 1
ATOM 591 O O . THR A 1 74 ? 4.748 -6.215 -22.978 1.00 79.56 74 THR A O 1
ATOM 594 N N . PRO A 1 75 ? 3.830 -8.249 -22.697 1.00 80.56 75 PRO A N 1
ATOM 595 C CA . PRO A 1 75 ? 3.374 -7.973 -21.337 1.00 80.56 75 PRO A CA 1
ATOM 596 C C . PRO A 1 75 ? 4.533 -7.664 -20.378 1.00 80.56 75 PRO A C 1
ATOM 598 O O . PRO A 1 75 ? 4.364 -6.827 -19.493 1.00 80.56 75 PRO A O 1
ATOM 601 N N . GLU A 1 76 ? 5.716 -8.260 -20.573 1.00 76.19 76 GLU A N 1
ATOM 602 C CA . GLU A 1 76 ? 6.905 -7.922 -19.781 1.00 76.19 76 GLU A CA 1
ATOM 603 C C . GLU A 1 76 ? 7.382 -6.484 -20.013 1.00 76.19 76 GLU A C 1
ATOM 605 O O . GLU A 1 76 ? 7.709 -5.793 -19.048 1.00 76.19 76 GLU A O 1
ATOM 610 N N . HIS A 1 77 ? 7.359 -6.005 -21.260 1.00 86.94 77 HIS A N 1
ATOM 611 C CA . HIS A 1 77 ? 7.740 -4.633 -21.590 1.00 86.94 77 HIS A CA 1
ATOM 612 C C . HIS A 1 77 ? 6.736 -3.618 -21.013 1.00 86.94 77 HIS A C 1
ATOM 614 O O . HIS A 1 77 ? 7.128 -2.599 -20.451 1.00 86.94 77 HIS A O 1
ATOM 620 N N . ALA A 1 78 ? 5.433 -3.915 -21.078 1.00 82.75 78 ALA A N 1
ATOM 621 C CA . ALA A 1 78 ? 4.394 -3.057 -20.504 1.00 82.75 78 ALA A CA 1
ATOM 622 C C . ALA A 1 78 ? 4.458 -2.985 -18.966 1.00 82.75 78 ALA A C 1
ATOM 624 O O . ALA A 1 78 ? 4.217 -1.925 -18.388 1.00 82.75 78 ALA A O 1
ATOM 625 N N . ALA A 1 79 ? 4.781 -4.098 -18.300 1.00 81.44 79 ALA A N 1
ATOM 626 C CA . ALA A 1 79 ? 4.965 -4.130 -16.852 1.00 81.44 79 ALA A CA 1
ATOM 627 C C . ALA A 1 79 ? 6.214 -3.348 -16.424 1.00 81.44 79 ALA A C 1
ATOM 629 O O . ALA A 1 79 ? 6.136 -2.532 -15.510 1.00 81.44 79 ALA A O 1
ATOM 630 N N . ALA A 1 80 ? 7.335 -3.540 -17.124 1.00 87.25 80 ALA A N 1
ATOM 631 C CA . ALA A 1 80 ? 8.569 -2.806 -16.870 1.00 87.25 80 ALA A CA 1
ATOM 632 C C . ALA A 1 80 ? 8.387 -1.293 -17.084 1.00 87.25 80 ALA A C 1
ATOM 634 O O . ALA A 1 80 ? 8.770 -0.493 -16.234 1.00 87.25 80 ALA A O 1
ATOM 635 N N . LYS A 1 81 ? 7.687 -0.898 -18.152 1.00 87.69 81 LYS A N 1
ATOM 636 C CA . LYS A 1 81 ? 7.379 0.508 -18.424 1.00 87.69 81 LYS A CA 1
ATOM 637 C C . LYS A 1 81 ? 6.582 1.173 -17.298 1.00 87.69 81 LYS A C 1
ATOM 639 O O . LYS A 1 81 ? 6.916 2.282 -16.904 1.00 87.69 81 LYS A O 1
ATOM 644 N N . LYS A 1 82 ? 5.590 0.486 -16.722 1.00 85.12 82 LYS A N 1
ATOM 645 C CA . LYS A 1 82 ? 4.828 1.015 -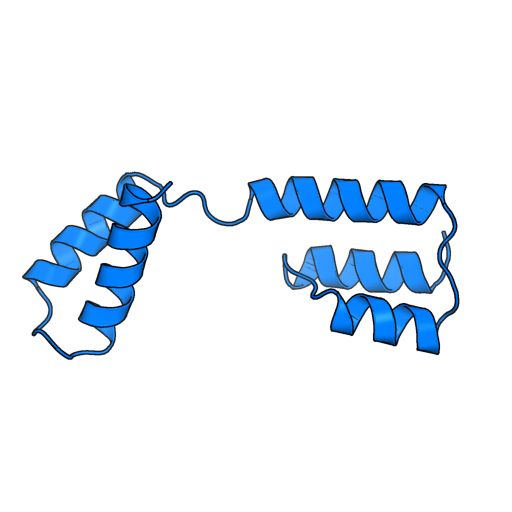15.577 1.00 85.12 82 LYS A CA 1
ATOM 646 C C . LYS A 1 82 ? 5.693 1.259 -14.342 1.00 85.12 82 LYS A C 1
ATOM 648 O O . LYS A 1 82 ? 5.429 2.207 -13.616 1.00 85.12 82 LYS A O 1
ATOM 653 N N . ILE A 1 83 ? 6.694 0.412 -14.101 1.00 85.94 83 ILE A N 1
ATOM 654 C CA . ILE A 1 83 ? 7.627 0.558 -12.974 1.00 85.94 83 ILE A CA 1
ATOM 655 C C . ILE A 1 83 ? 8.527 1.780 -13.197 1.00 85.94 83 ILE A C 1
ATOM 657 O O . ILE A 1 83 ? 8.691 2.589 -12.290 1.00 85.94 83 ILE A O 1
ATOM 661 N N . VAL A 1 84 ? 9.049 1.945 -14.417 1.00 86.31 84 VAL A N 1
ATOM 662 C CA . VAL A 1 84 ? 9.832 3.124 -14.821 1.00 86.31 84 VAL A CA 1
ATOM 663 C C . VAL A 1 84 ? 9.005 4.403 -14.672 1.00 86.31 84 VAL A C 1
ATOM 665 O O . VAL A 1 84 ? 9.428 5.325 -13.984 1.00 86.31 84 VAL A O 1
ATOM 668 N N . GLU A 1 85 ? 7.790 4.431 -15.226 1.00 85.50 85 GLU A N 1
ATOM 669 C CA . GLU A 1 85 ? 6.893 5.590 -15.136 1.00 85.50 85 GLU A CA 1
ATOM 670 C C . GLU A 1 85 ? 6.489 5.902 -13.689 1.00 85.50 85 GLU A C 1
ATOM 672 O O . GLU A 1 85 ? 6.377 7.071 -13.330 1.00 85.50 85 GLU A O 1
ATOM 677 N N . ALA A 1 86 ? 6.279 4.890 -12.845 1.00 81.88 86 ALA A N 1
ATOM 678 C CA . ALA A 1 86 ? 5.967 5.093 -11.434 1.00 81.88 86 ALA A CA 1
ATOM 679 C C . ALA A 1 86 ? 7.153 5.670 -10.643 1.00 81.88 86 ALA A C 1
ATOM 681 O O . ALA A 1 86 ? 6.925 6.475 -9.750 1.00 81.88 86 ALA A O 1
ATOM 682 N N . PHE A 1 87 ? 8.395 5.307 -10.984 1.00 83.69 87 PHE A N 1
ATOM 683 C CA . PHE A 1 87 ? 9.597 5.882 -10.370 1.00 83.69 87 PHE A CA 1
ATOM 684 C C . PHE A 1 87 ? 9.865 7.319 -10.831 1.00 83.69 87 PHE A C 1
ATOM 686 O O . PHE A 1 87 ? 10.206 8.173 -10.024 1.00 83.69 87 PHE A O 1
ATOM 693 N N . GLU A 1 88 ? 9.710 7.601 -12.129 1.00 79.81 88 GLU A N 1
ATOM 694 C CA . GLU A 1 88 ? 9.977 8.933 -12.691 1.00 79.81 88 GLU A CA 1
ATOM 695 C C . GLU A 1 88 ? 8.898 9.972 -12.344 1.00 79.81 88 GLU A C 1
ATOM 697 O O . GLU A 1 88 ? 9.177 11.170 -12.381 1.00 79.81 88 GLU A O 1
ATOM 702 N N . ASN A 1 89 ? 7.672 9.534 -12.029 1.00 77.50 89 ASN A N 1
ATOM 703 C CA . ASN A 1 89 ? 6.568 10.410 -11.614 1.00 77.50 89 ASN A CA 1
ATOM 704 C C . ASN A 1 89 ? 6.360 10.476 -10.086 1.00 77.50 89 ASN A C 1
ATOM 706 O O . ASN A 1 89 ? 5.407 11.135 -9.656 1.00 77.50 89 ASN A O 1
ATOM 710 N N . ALA A 1 90 ? 7.187 9.785 -9.294 1.00 63.12 90 ALA A N 1
ATOM 711 C CA . ALA A 1 90 ? 7.206 9.884 -7.830 1.00 63.12 90 ALA A CA 1
ATOM 712 C C . ALA A 1 90 ? 7.870 11.193 -7.369 1.00 63.12 90 ALA A C 1
ATOM 714 O O . ALA A 1 90 ? 7.351 11.797 -6.400 1.00 63.12 90 ALA A O 1
#

pLDDT: mean 79.9, std 9.35, range [46.69, 91.62]

Sequence (90 aa):
MTETFDKVMKILKEKKEISDEEVKKITEESGEMTQEEHIEFSLARMKKGADAEEVTMEQYLEAVKKMEESAEGTPEHAAAKKIVEAFENA

Radius of gyration: 18.19 Å; chains: 1; bounding box: 40×21×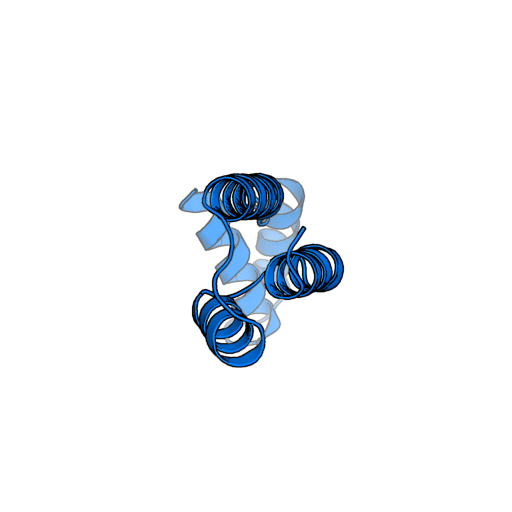47 Å

Foldseek 3Di:
DFPLLVVLVVCCVVVVDDDPVNSVVSCVVRHDDDPVSVVVSVVSNVVSVVVVPLLDVVLLVVLVVQCVVDDPPDPSNVVSVVSNVSNVVD

Secondary structure (DSSP, 8-state):
--HHHHHHHHHHHHHS---HHHHHHHHHHH-PPPHHHHHHHHHHHHHHHTTS----HHHHHHHHHHHHHSPTTSHHHHHHHHHHHHHHT-